Protein AF-A0A554LW77-F1 (afdb_monomer_lite)

Organism: NCBI:txid2017146

Structure (mmCIF, N/CA/C/O backbone):
data_AF-A0A554LW77-F1
#
_entry.id   AF-A0A554LW77-F1
#
loop_
_atom_site.group_PDB
_atom_site.id
_atom_site.type_symbol
_atom_site.label_atom_id
_atom_site.label_alt_id
_atom_site.label_comp_id
_atom_site.label_asym_id
_atom_site.label_entity_id
_atom_site.label_seq_id
_atom_site.pdbx_PDB_ins_code
_atom_site.Cartn_x
_atom_site.Cartn_y
_atom_site.Cartn_z
_atom_site.occupancy
_atom_site.B_iso_or_equiv
_atom_site.auth_seq_id
_atom_site.auth_comp_id
_atom_site.auth_asym_id
_atom_site.auth_atom_id
_atom_site.pdbx_PDB_model_num
ATOM 1 N N . MET A 1 1 ? -20.957 -12.226 33.680 1.00 59.31 1 MET A N 1
ATOM 2 C CA . MET A 1 1 ? -20.078 -13.089 32.853 1.00 59.31 1 MET A CA 1
ATOM 3 C C . MET A 1 1 ? -19.825 -12.522 31.451 1.00 59.31 1 MET A C 1
ATOM 5 O O . MET A 1 1 ? -18.723 -12.711 30.964 1.00 59.31 1 MET A O 1
ATOM 9 N N . ASN A 1 2 ? -20.760 -11.783 30.827 1.00 66.81 2 ASN A N 1
ATOM 10 C CA . ASN A 1 2 ? -20.520 -11.123 29.524 1.00 66.81 2 ASN A CA 1
ATOM 11 C C . ASN A 1 2 ? -19.639 -9.856 29.590 1.00 66.81 2 ASN A C 1
ATOM 13 O O . ASN A 1 2 ? -18.942 -9.539 28.633 1.00 66.81 2 ASN A O 1
ATOM 17 N N . GLU A 1 3 ? -19.618 -9.158 30.725 1.00 68.50 3 GLU A N 1
ATOM 18 C CA . GLU A 1 3 ? -18.965 -7.844 30.860 1.00 68.50 3 GLU A CA 1
ATOM 19 C C . GLU A 1 3 ? -17.434 -7.892 30.704 1.00 68.50 3 GLU A C 1
ATOM 21 O O . GLU A 1 3 ? -16.831 -7.105 29.969 1.00 68.50 3 GLU A O 1
ATOM 26 N N . GLU A 1 4 ? -16.784 -8.851 31.370 1.00 79.94 4 GLU A N 1
ATOM 27 C CA . GLU A 1 4 ? -15.337 -9.056 31.241 1.00 79.94 4 GLU A CA 1
ATOM 28 C C . GLU A 1 4 ? -14.953 -9.497 29.829 1.00 79.94 4 GLU A C 1
ATOM 30 O O . GLU A 1 4 ? -13.869 -9.162 29.348 1.00 79.94 4 GLU A O 1
ATOM 35 N N . TRP A 1 5 ? -15.858 -10.201 29.144 1.00 87.19 5 TRP A N 1
ATOM 36 C CA . TRP A 1 5 ? -15.638 -10.667 27.785 1.00 87.19 5 TRP A CA 1
ATOM 37 C C . TRP A 1 5 ? -15.600 -9.502 26.790 1.00 87.19 5 TRP A C 1
ATOM 39 O O . TRP A 1 5 ? -14.609 -9.374 26.070 1.00 87.19 5 TRP A O 1
ATOM 49 N N . HIS A 1 6 ? -16.580 -8.589 26.821 1.00 84.50 6 HIS A N 1
ATOM 50 C CA . HIS A 1 6 ? -16.600 -7.411 25.940 1.00 84.50 6 HIS A CA 1
ATOM 51 C C . HIS A 1 6 ? -15.393 -6.489 26.164 1.00 84.50 6 HIS A C 1
ATOM 53 O O . HIS A 1 6 ? -14.779 -6.004 25.211 1.00 84.50 6 HIS A O 1
ATOM 59 N N . LEU A 1 7 ? -14.994 -6.269 27.422 1.00 84.00 7 LEU A N 1
ATOM 60 C CA . LEU A 1 7 ? -13.791 -5.491 27.735 1.00 84.00 7 LEU A CA 1
ATOM 61 C C . LEU A 1 7 ? -12.505 -6.181 27.268 1.00 84.00 7 LEU A C 1
ATOM 63 O O . LEU A 1 7 ? -11.567 -5.506 26.831 1.00 84.00 7 LEU A O 1
ATOM 67 N N . ASN A 1 8 ? -12.427 -7.507 27.375 1.00 89.19 8 ASN A N 1
ATOM 68 C CA . ASN A 1 8 ? -11.272 -8.258 26.904 1.00 89.19 8 ASN A CA 1
ATOM 69 C C . ASN A 1 8 ? -11.182 -8.241 25.372 1.00 89.19 8 ASN A C 1
ATOM 71 O O . ASN A 1 8 ? -10.119 -7.934 24.831 1.00 89.19 8 ASN A O 1
ATOM 75 N N . GLU A 1 9 ? -12.296 -8.473 24.677 1.00 88.50 9 GLU A N 1
ATOM 76 C CA . GLU A 1 9 ? -12.386 -8.383 23.218 1.00 88.50 9 GLU A CA 1
ATOM 77 C C . GLU A 1 9 ? -11.957 -6.996 22.726 1.00 88.50 9 GLU A C 1
ATOM 79 O O . GLU A 1 9 ? -11.085 -6.888 21.862 1.00 88.50 9 GLU A O 1
ATOM 84 N N . TYR A 1 10 ? -12.457 -5.927 23.356 1.00 86.62 10 TYR A N 1
ATOM 85 C CA . TYR A 1 10 ? -12.036 -4.558 23.057 1.00 86.62 10 TYR A CA 1
ATOM 86 C C . TYR A 1 10 ? -10.512 -4.392 23.152 1.00 86.62 10 TYR A C 1
ATOM 88 O O . TYR A 1 10 ? -9.866 -3.841 22.257 1.00 86.62 10 TYR A O 1
ATOM 96 N N . ARG A 1 11 ? -9.905 -4.861 24.253 1.00 86.75 11 ARG A N 1
ATOM 97 C CA . ARG A 1 11 ? -8.456 -4.741 24.485 1.00 86.75 11 ARG A CA 1
ATOM 98 C C . ARG A 1 11 ? -7.656 -5.512 23.441 1.00 86.75 11 ARG A C 1
ATOM 100 O O . ARG A 1 11 ? -6.621 -5.009 22.999 1.00 86.75 11 ARG A O 1
ATOM 107 N N . LEU A 1 12 ? -8.115 -6.702 23.056 1.00 91.81 12 LEU A N 1
ATOM 108 C CA . LEU A 1 12 ? -7.480 -7.523 22.026 1.00 91.81 12 LEU A CA 1
ATOM 109 C C . LEU A 1 12 ? -7.531 -6.831 20.663 1.00 91.81 12 LEU A C 1
ATOM 111 O O . LEU A 1 12 ? -6.482 -6.628 20.052 1.00 91.81 12 LEU A O 1
ATOM 115 N N . LEU A 1 13 ? -8.707 -6.364 20.244 1.00 90.50 13 LEU A N 1
ATOM 116 C CA . LEU A 1 13 ? -8.876 -5.650 18.978 1.00 90.50 13 LEU A CA 1
ATOM 117 C C . LEU A 1 13 ? -8.066 -4.352 18.939 1.00 90.50 13 LEU A C 1
ATOM 119 O O . LEU A 1 13 ? -7.427 -4.037 17.936 1.00 90.50 13 LEU A O 1
ATOM 123 N N . ARG A 1 14 ? -7.997 -3.619 20.055 1.00 85.88 14 ARG A N 1
ATOM 124 C CA . ARG A 1 14 ? -7.161 -2.417 20.155 1.00 85.88 14 ARG A CA 1
ATOM 125 C C . ARG A 1 14 ? -5.673 -2.737 20.006 1.00 85.88 14 ARG A C 1
ATOM 127 O O . ARG A 1 14 ? -4.959 -2.003 19.320 1.00 85.88 14 ARG A O 1
ATOM 134 N N . ARG A 1 15 ? -5.184 -3.814 20.631 1.00 90.12 15 ARG A N 1
ATOM 135 C CA . ARG A 1 15 ? -3.794 -4.275 20.453 1.00 90.12 15 ARG A CA 1
ATOM 136 C C . ARG A 1 15 ? -3.528 -4.666 19.003 1.00 90.12 15 ARG A C 1
ATOM 138 O O . ARG A 1 15 ? -2.485 -4.295 18.464 1.00 90.12 15 ARG A O 1
ATOM 145 N N . GLU A 1 16 ? -4.474 -5.347 18.364 1.00 90.69 16 GLU A N 1
ATOM 146 C CA . GLU A 1 16 ? -4.381 -5.693 16.949 1.00 90.69 16 GLU A CA 1
ATOM 147 C C . GLU A 1 16 ? -4.301 -4.438 16.068 1.00 90.69 16 GLU A C 1
ATOM 149 O O . GLU A 1 16 ? -3.414 -4.350 15.219 1.00 90.69 16 GLU A O 1
ATOM 154 N N . MET A 1 17 ? -5.135 -3.421 16.311 1.00 88.25 17 MET A N 1
ATOM 155 C CA . MET A 1 17 ? -5.063 -2.152 15.578 1.00 88.25 17 MET A CA 1
ATOM 156 C C . MET A 1 17 ? -3.691 -1.484 15.706 1.00 88.25 17 MET A C 1
ATOM 158 O O . MET A 1 17 ? -3.120 -1.055 14.705 1.00 88.25 17 MET A O 1
ATOM 162 N N . ILE A 1 18 ? -3.128 -1.415 16.916 1.00 88.31 18 ILE A N 1
ATOM 163 C CA . ILE A 1 18 ? -1.796 -0.827 17.137 1.00 88.31 18 ILE A CA 1
ATOM 164 C C . ILE A 1 18 ? -0.726 -1.602 16.355 1.00 88.31 18 ILE A C 1
ATOM 166 O O . ILE A 1 18 ? 0.103 -0.993 15.675 1.00 88.31 18 ILE A O 1
ATOM 170 N N . SER A 1 19 ? -0.770 -2.937 16.401 1.00 90.44 19 SER A N 1
ATOM 171 C CA . SER A 1 19 ? 0.139 -3.802 15.639 1.00 90.44 19 SER A CA 1
ATOM 172 C C . SER A 1 19 ? 0.034 -3.549 14.131 1.00 90.44 19 SER A C 1
ATOM 174 O O . SER A 1 19 ? 1.035 -3.307 13.455 1.00 90.44 19 SER A O 1
ATOM 176 N N . ARG A 1 20 ? -1.191 -3.494 13.601 1.00 90.75 20 ARG A N 1
ATOM 177 C CA . ARG A 1 20 ? -1.449 -3.234 12.181 1.00 90.75 20 ARG A CA 1
ATOM 178 C C . ARG A 1 20 ? -1.021 -1.835 11.744 1.00 90.75 20 ARG A C 1
ATOM 180 O O . ARG A 1 20 ? -0.517 -1.695 10.633 1.00 90.75 20 ARG A O 1
ATOM 187 N N . ILE A 1 21 ? -1.171 -0.808 12.584 1.00 87.19 21 ILE A N 1
ATOM 188 C CA . ILE A 1 21 ? -0.660 0.546 12.299 1.00 87.19 21 ILE A CA 1
ATOM 189 C C . ILE A 1 21 ? 0.867 0.525 12.197 1.00 87.19 21 ILE A C 1
ATOM 191 O O . ILE A 1 21 ? 1.427 1.071 11.246 1.00 87.19 21 ILE A O 1
ATOM 195 N N . LYS A 1 22 ? 1.551 -0.151 13.129 1.00 88.62 22 LYS A N 1
ATOM 196 C CA . LYS A 1 22 ? 3.009 -0.324 13.069 1.00 88.62 22 LYS A CA 1
ATOM 197 C C . LYS A 1 22 ? 3.428 -1.028 11.775 1.00 88.62 22 LYS A C 1
ATOM 199 O O . LYS A 1 22 ? 4.356 -0.568 11.115 1.00 88.62 22 LYS A O 1
ATOM 204 N N . PHE A 1 23 ? 2.699 -2.069 11.375 1.00 89.94 23 PHE A N 1
ATOM 205 C CA . PHE A 1 23 ? 2.932 -2.773 10.114 1.00 89.94 23 PHE A CA 1
ATOM 206 C C . PHE A 1 23 ? 2.745 -1.871 8.880 1.00 89.94 23 PHE A C 1
ATOM 208 O O . PHE A 1 23 ? 3.559 -1.934 7.959 1.00 89.94 23 PHE A O 1
ATOM 215 N N . LEU A 1 24 ? 1.740 -0.979 8.859 1.00 88.88 24 LEU A N 1
ATOM 216 C CA . LEU A 1 24 ? 1.588 0.006 7.774 1.00 88.88 24 LEU A CA 1
ATOM 217 C C . LEU A 1 24 ? 2.823 0.903 7.652 1.00 88.88 24 LEU A C 1
ATOM 219 O O . LEU A 1 24 ? 3.326 1.101 6.548 1.00 88.88 24 LEU A O 1
ATOM 223 N N . HIS A 1 25 ? 3.319 1.431 8.773 1.00 88.12 25 HIS A N 1
ATOM 224 C CA . HIS A 1 25 ? 4.514 2.274 8.773 1.00 88.12 25 HIS A CA 1
ATOM 225 C C . HIS A 1 25 ? 5.751 1.511 8.299 1.00 88.12 25 HIS A C 1
ATOM 227 O O . HIS A 1 25 ? 6.481 2.016 7.452 1.00 88.12 25 HIS A O 1
ATOM 233 N N . GLN A 1 26 ? 5.945 0.278 8.772 1.00 90.88 26 GLN A N 1
ATOM 234 C CA . GLN A 1 26 ? 7.040 -0.585 8.321 1.00 90.88 26 GLN A CA 1
ATOM 235 C C . GLN A 1 26 ? 6.961 -0.878 6.820 1.00 90.88 26 GLN A C 1
ATOM 237 O O . GLN A 1 26 ? 7.976 -0.800 6.136 1.00 90.88 26 GLN A O 1
ATOM 242 N N . THR A 1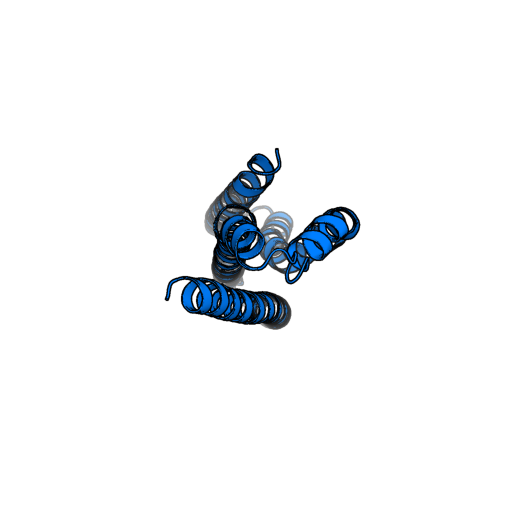 27 ? 5.762 -1.146 6.296 1.00 90.38 27 THR A N 1
ATOM 243 C CA . THR A 1 27 ? 5.537 -1.386 4.861 1.00 90.38 27 THR A CA 1
ATOM 244 C C . THR A 1 27 ? 5.903 -0.156 4.033 1.00 90.38 27 THR A C 1
ATOM 246 O O . THR A 1 27 ? 6.577 -0.280 3.013 1.00 90.38 27 THR A O 1
ATOM 249 N N . LEU A 1 28 ? 5.517 1.042 4.485 1.00 88.94 28 LEU A N 1
ATOM 250 C CA . LEU A 1 28 ? 5.884 2.291 3.815 1.00 88.94 28 LEU A CA 1
ATOM 251 C C . LEU A 1 28 ? 7.394 2.532 3.847 1.00 88.94 28 LEU A C 1
ATOM 253 O O . LEU A 1 28 ? 7.988 2.775 2.800 1.00 88.94 28 LEU A O 1
ATOM 257 N N . SER A 1 29 ? 8.034 2.413 5.011 1.00 90.69 29 SER A N 1
ATOM 258 C CA . SER A 1 29 ? 9.489 2.556 5.126 1.00 90.69 29 SER A CA 1
ATOM 259 C C . SER A 1 29 ? 10.229 1.552 4.242 1.00 90.69 29 SER A C 1
ATOM 261 O O . SER A 1 29 ? 11.151 1.935 3.526 1.00 90.69 29 SER A O 1
ATOM 263 N N . PHE A 1 30 ? 9.790 0.292 4.229 1.00 92.56 30 PHE A N 1
ATOM 264 C CA . PHE A 1 30 ? 10.348 -0.733 3.355 1.00 92.56 30 PHE A CA 1
ATOM 265 C C . PHE A 1 30 ? 10.162 -0.381 1.877 1.00 92.56 30 PHE A C 1
ATOM 267 O O . PHE A 1 30 ? 11.114 -0.490 1.113 1.00 92.56 30 PHE A O 1
ATOM 274 N N . SER A 1 31 ? 8.982 0.109 1.480 1.00 90.81 31 SER A N 1
ATOM 275 C CA . SER A 1 31 ? 8.731 0.520 0.096 1.00 90.81 31 SER A CA 1
ATOM 276 C C . SER A 1 31 ? 9.682 1.628 -0.365 1.00 90.81 31 SER A C 1
ATOM 278 O O . SER A 1 31 ? 10.186 1.552 -1.481 1.00 90.81 31 SER A O 1
ATOM 280 N N . ILE A 1 32 ? 9.982 2.606 0.497 1.00 90.19 32 ILE A N 1
ATOM 281 C CA . ILE A 1 32 ? 10.909 3.708 0.199 1.00 90.19 32 ILE A CA 1
ATOM 282 C C . ILE A 1 32 ? 12.338 3.177 0.045 1.00 90.19 32 ILE A C 1
ATOM 284 O O . ILE A 1 32 ? 13.011 3.491 -0.933 1.00 90.19 32 ILE A O 1
ATOM 288 N N . ILE A 1 33 ? 12.798 2.343 0.981 1.00 93.00 33 ILE A N 1
ATOM 289 C CA . ILE A 1 33 ? 14.140 1.743 0.918 1.00 93.00 33 ILE A CA 1
ATOM 290 C C . ILE A 1 33 ? 14.279 0.887 -0.344 1.00 93.00 33 ILE A C 1
ATOM 292 O O . ILE A 1 33 ? 15.272 0.998 -1.060 1.00 93.00 33 ILE A O 1
ATOM 296 N N . LEU A 1 34 ? 13.266 0.071 -0.646 1.00 91.75 34 LEU A N 1
ATOM 297 C CA . LEU A 1 34 ? 13.244 -0.776 -1.832 1.00 91.75 34 LEU A CA 1
ATOM 298 C C . LEU A 1 34 ? 13.272 0.056 -3.118 1.00 91.75 34 LEU A C 1
ATOM 300 O O . LEU A 1 34 ? 13.983 -0.302 -4.047 1.00 91.75 34 LEU A O 1
ATOM 304 N N . GLN A 1 35 ? 12.556 1.180 -3.172 1.00 88.56 35 GLN A N 1
ATOM 305 C CA . GLN A 1 35 ? 12.617 2.100 -4.312 1.00 88.56 35 GLN A CA 1
ATOM 306 C C . GLN A 1 35 ? 14.005 2.668 -4.529 1.00 88.56 35 GLN A C 1
ATOM 308 O O . GLN A 1 35 ? 14.491 2.643 -5.653 1.00 88.56 35 GLN A O 1
ATOM 313 N N . ILE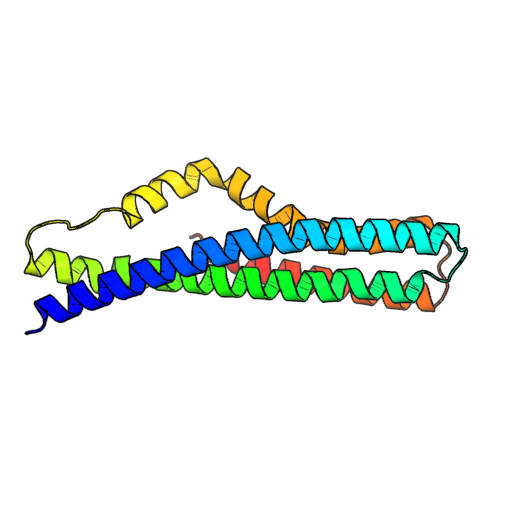 A 1 36 ? 14.646 3.160 -3.469 1.00 90.12 36 ILE A N 1
ATOM 314 C CA . ILE A 1 36 ? 16.006 3.696 -3.559 1.00 90.12 36 ILE A CA 1
ATOM 315 C C . ILE A 1 36 ? 16.954 2.601 -4.061 1.00 90.12 36 ILE A C 1
ATOM 317 O O . ILE A 1 36 ? 17.735 2.842 -4.978 1.00 90.12 36 ILE A O 1
ATOM 321 N N . ALA A 1 37 ? 16.849 1.384 -3.518 1.00 91.56 37 ALA A N 1
ATOM 322 C CA . ALA A 1 37 ? 17.671 0.251 -3.934 1.00 91.56 37 ALA A CA 1
ATOM 323 C C . ALA A 1 37 ? 17.453 -0.125 -5.408 1.00 91.56 37 ALA A C 1
ATOM 325 O O . ALA A 1 37 ? 18.425 -0.318 -6.138 1.00 91.56 37 ALA A O 1
ATOM 326 N N . LEU A 1 38 ? 16.194 -0.185 -5.853 1.00 89.44 38 LEU A N 1
ATOM 327 C CA . LEU A 1 38 ? 15.848 -0.424 -7.250 1.00 89.44 38 LEU A CA 1
ATOM 328 C C . LEU A 1 38 ? 16.442 0.686 -8.123 1.00 89.44 38 LEU A C 1
ATOM 330 O O . LEU A 1 38 ? 17.275 0.393 -8.972 1.00 89.44 38 LEU A O 1
ATOM 334 N 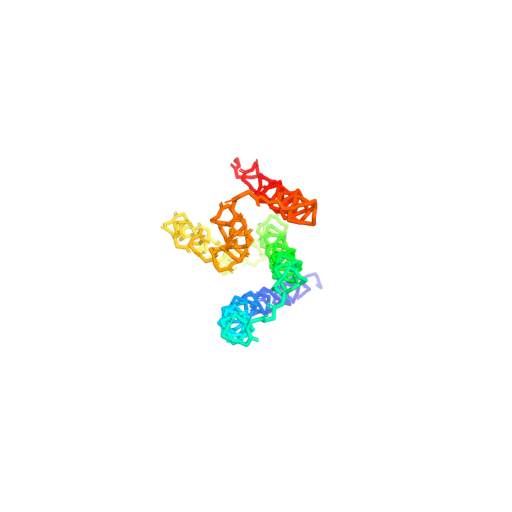N . LEU A 1 39 ? 16.132 1.960 -7.873 1.00 87.00 39 LEU A N 1
ATOM 335 C CA . LEU A 1 39 ? 16.648 3.086 -8.665 1.00 87.00 39 LEU A CA 1
ATOM 336 C C . LEU A 1 39 ? 18.178 3.073 -8.799 1.00 87.00 39 LEU A C 1
ATOM 338 O O . LEU A 1 39 ? 18.691 3.223 -9.907 1.00 87.00 39 LEU A O 1
ATOM 342 N N . MET A 1 40 ? 18.902 2.819 -7.706 1.00 89.38 40 MET A N 1
ATOM 343 C CA . MET A 1 40 ? 20.363 2.688 -7.724 1.00 89.38 40 MET A CA 1
ATOM 344 C C . MET A 1 40 ? 20.835 1.513 -8.589 1.00 89.38 40 MET A C 1
ATOM 346 O O . MET A 1 40 ? 21.814 1.640 -9.326 1.00 89.38 40 MET A O 1
ATOM 350 N N . PHE A 1 41 ? 20.139 0.378 -8.537 1.00 89.50 41 PHE A N 1
ATOM 351 C CA . PHE A 1 41 ? 20.451 -0.784 -9.365 1.00 89.50 41 PHE A CA 1
ATOM 352 C C . PHE A 1 41 ? 20.136 -0.546 -10.848 1.00 89.50 41 PHE A C 1
ATOM 354 O O . PHE A 1 41 ? 20.948 -0.884 -11.705 1.00 89.50 41 PHE A O 1
ATOM 361 N N . GLY A 1 42 ? 19.008 0.094 -11.161 1.00 86.94 42 GLY A N 1
ATOM 362 C CA . GLY A 1 42 ? 18.661 0.502 -12.524 1.00 86.94 42 GLY A CA 1
ATOM 363 C C . GLY A 1 42 ? 19.690 1.464 -13.117 1.00 86.94 42 GLY A C 1
ATOM 364 O O . GLY A 1 42 ? 20.149 1.263 -14.240 1.00 86.94 42 GLY A O 1
ATOM 365 N N . TYR A 1 43 ? 20.129 2.450 -12.331 1.00 86.38 43 TYR A N 1
ATOM 366 C CA . TYR A 1 43 ? 21.211 3.358 -12.714 1.00 86.38 43 TYR A CA 1
ATOM 367 C C . TYR A 1 43 ? 22.525 2.607 -12.978 1.00 86.38 43 TYR A C 1
ATOM 369 O O . TYR A 1 43 ? 23.174 2.827 -14.000 1.00 86.38 43 TYR A O 1
ATOM 377 N N . TYR A 1 44 ? 22.889 1.658 -12.109 1.00 89.94 44 TYR A N 1
ATOM 378 C CA . TYR A 1 44 ? 24.060 0.805 -12.313 1.00 89.94 44 TYR A CA 1
ATOM 379 C C . TYR A 1 44 ? 23.974 -0.014 -13.613 1.00 89.94 44 TYR A C 1
ATOM 381 O O . TYR A 1 44 ? 24.939 -0.044 -14.376 1.00 89.94 44 TYR A O 1
ATOM 389 N N . LEU A 1 45 ? 22.827 -0.639 -13.905 1.00 89.19 45 LEU A N 1
ATOM 390 C CA . LEU A 1 45 ? 22.616 -1.376 -15.159 1.00 89.19 45 LEU A CA 1
ATOM 391 C C . LEU A 1 45 ? 22.751 -0.471 -16.389 1.00 89.19 45 LEU A C 1
ATOM 393 O O . LEU A 1 45 ? 23.368 -0.883 -17.373 1.00 89.19 45 LEU A O 1
ATOM 397 N N . SER A 1 46 ? 22.239 0.760 -16.303 1.00 84.31 46 SER A N 1
ATOM 398 C CA . SER A 1 46 ? 22.356 1.757 -17.368 1.00 84.31 46 SER A CA 1
ATOM 399 C C . SER A 1 46 ? 23.808 2.123 -17.663 1.00 84.31 46 SER A C 1
ATOM 401 O O . SER A 1 46 ? 24.185 2.189 -18.829 1.00 84.31 46 SER A O 1
ATOM 403 N N . ILE A 1 47 ? 24.643 2.319 -16.636 1.00 88.38 47 ILE A N 1
ATOM 404 C CA . ILE A 1 47 ? 26.078 2.607 -16.822 1.00 88.38 47 ILE A CA 1
ATOM 405 C C . ILE A 1 47 ? 26.798 1.428 -17.486 1.00 88.38 47 ILE A C 1
ATOM 407 O O . ILE A 1 47 ? 27.708 1.624 -18.286 1.00 88.38 47 ILE A O 1
ATOM 411 N N . GLN A 1 48 ? 26.395 0.197 -17.170 1.00 90.25 48 GLN A N 1
ATOM 412 C CA . GLN A 1 48 ? 26.985 -1.019 -17.736 1.00 90.25 48 GLN A CA 1
ATOM 413 C C . GLN A 1 48 ? 26.508 -1.320 -19.169 1.00 90.25 48 GLN A C 1
ATOM 415 O O . GLN A 1 48 ? 26.897 -2.347 -19.724 1.00 90.25 48 G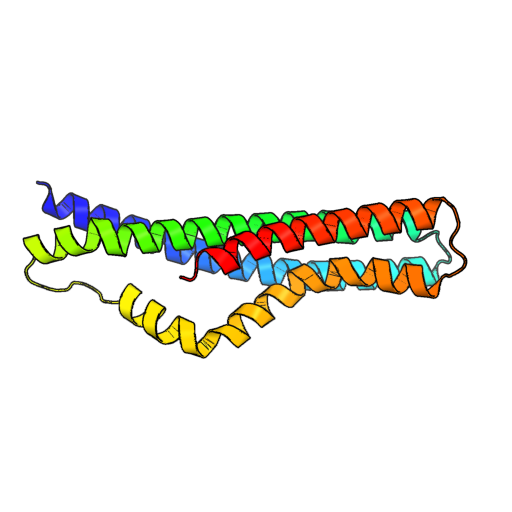LN A O 1
ATOM 420 N N . GLY A 1 49 ? 25.646 -0.479 -19.757 1.00 82.31 49 GLY A N 1
ATOM 421 C CA . GLY A 1 49 ? 25.092 -0.688 -21.098 1.00 82.31 49 GLY A CA 1
ATOM 422 C C . GLY A 1 49 ? 24.258 -1.966 -21.224 1.00 82.31 49 GLY A C 1
ATOM 423 O O . GLY A 1 49 ? 24.142 -2.521 -22.316 1.00 82.31 49 GLY A O 1
ATOM 424 N N . LYS A 1 50 ? 23.725 -2.480 -20.108 1.00 82.94 50 LYS A N 1
ATOM 425 C CA . LYS A 1 50 ? 22.903 -3.694 -20.100 1.00 82.94 50 LYS A CA 1
ATOM 426 C C . LYS A 1 50 ? 21.473 -3.373 -20.508 1.00 82.94 50 LYS A C 1
ATOM 428 O O . LYS A 1 50 ? 20.972 -2.291 -20.227 1.00 82.94 50 LYS A O 1
ATOM 433 N N . ASP A 1 51 ? 20.811 -4.355 -21.109 1.00 77.25 51 ASP A N 1
ATOM 434 C CA . ASP A 1 51 ? 19.388 -4.268 -21.419 1.00 77.25 51 ASP A CA 1
ATOM 435 C C . ASP A 1 51 ? 18.562 -4.157 -20.119 1.00 77.25 51 ASP A C 1
ATOM 437 O O . ASP A 1 51 ? 18.559 -5.060 -19.277 1.00 77.25 51 ASP A O 1
ATOM 441 N N . ILE A 1 52 ? 17.900 -3.012 -19.938 1.00 82.62 52 ILE A N 1
ATOM 442 C CA . ILE A 1 52 ? 17.168 -2.624 -18.719 1.00 82.62 52 ILE A CA 1
ATOM 443 C C . ILE A 1 52 ? 15.707 -3.114 -18.773 1.00 82.62 52 ILE A C 1
ATOM 445 O O . ILE A 1 52 ? 14.996 -3.097 -17.771 1.00 82.62 52 ILE A O 1
ATOM 449 N N . VAL A 1 53 ? 15.257 -3.616 -19.924 1.00 77.25 53 VAL A N 1
ATOM 450 C CA . VAL A 1 53 ? 13.867 -3.993 -20.229 1.00 77.25 53 VAL A CA 1
ATOM 451 C C . VAL A 1 53 ? 13.276 -4.955 -19.188 1.00 77.25 53 VAL A C 1
ATOM 453 O O . VAL A 1 53 ? 12.219 -4.684 -18.621 1.00 77.25 53 VAL A O 1
ATOM 456 N N . LEU A 1 54 ? 13.976 -6.043 -18.842 1.00 74.25 54 LEU A N 1
ATOM 457 C CA . LEU A 1 54 ? 13.494 -6.995 -17.825 1.00 74.25 54 LEU A CA 1
ATOM 458 C C . LEU A 1 54 ? 13.455 -6.379 -16.416 1.00 74.25 54 LEU A C 1
ATOM 460 O O . LEU A 1 54 ? 12.586 -6.701 -15.607 1.00 74.25 54 LEU A O 1
ATOM 464 N N . TYR A 1 55 ? 14.402 -5.493 -16.116 1.00 83.56 55 TYR A N 1
ATOM 465 C CA . TYR A 1 55 ? 14.470 -4.810 -14.831 1.00 83.56 55 TYR A CA 1
ATOM 466 C C . TYR A 1 55 ? 13.297 -3.829 -14.655 1.00 83.56 55 TYR A C 1
ATOM 468 O O . TYR A 1 55 ? 12.735 -3.751 -13.562 1.00 83.56 55 TYR A O 1
ATOM 476 N N . LEU A 1 56 ? 12.867 -3.152 -15.725 1.00 81.00 56 LEU A N 1
ATOM 477 C CA . LEU A 1 56 ? 11.709 -2.254 -15.693 1.00 81.00 56 LEU A CA 1
ATOM 478 C C . LEU A 1 56 ? 10.415 -2.984 -15.324 1.00 81.00 56 LEU A C 1
ATOM 480 O O . LEU A 1 56 ? 9.671 -2.469 -14.500 1.00 81.00 56 LEU A O 1
ATOM 484 N N . LEU A 1 57 ? 10.199 -4.208 -15.817 1.00 80.88 57 LEU A N 1
ATOM 485 C CA . LEU A 1 57 ? 9.040 -5.035 -15.446 1.00 80.88 57 LEU A CA 1
ATOM 486 C C . LEU A 1 57 ? 9.009 -5.422 -13.961 1.00 80.88 57 LEU A C 1
ATOM 488 O O . LEU A 1 57 ? 7.941 -5.647 -13.388 1.00 80.88 57 LEU A O 1
ATOM 492 N N . LEU A 1 58 ? 10.175 -5.539 -13.323 1.00 83.88 58 LEU A N 1
ATOM 493 C CA . LEU A 1 58 ? 10.261 -5.986 -11.934 1.00 83.88 58 LEU A CA 1
ATOM 494 C C . LEU A 1 58 ? 9.715 -4.929 -10.962 1.00 83.88 58 LEU A C 1
ATOM 496 O O . LEU A 1 58 ? 9.110 -5.283 -9.946 1.00 83.88 58 LEU A O 1
ATOM 500 N N . ILE A 1 59 ? 9.915 -3.642 -11.266 1.00 87.38 59 ILE A N 1
ATOM 501 C CA . ILE A 1 59 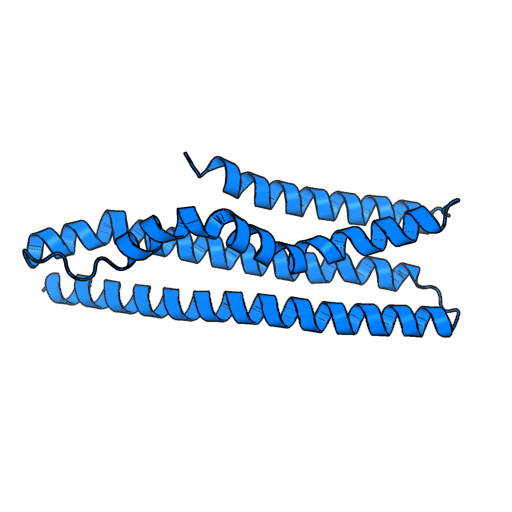? 9.571 -2.545 -10.352 1.00 87.38 59 ILE A CA 1
ATOM 502 C C . ILE A 1 59 ? 8.053 -2.491 -10.098 1.00 87.38 59 ILE A C 1
ATOM 504 O O . ILE A 1 59 ? 7.664 -2.575 -8.926 1.00 87.38 59 ILE A O 1
ATOM 508 N N . PRO A 1 60 ? 7.174 -2.418 -11.120 1.00 86.38 60 PRO A N 1
ATOM 509 C CA . PRO A 1 60 ? 5.730 -2.330 -10.910 1.00 86.38 60 PRO A CA 1
ATOM 510 C C . PRO A 1 60 ? 5.172 -3.567 -10.218 1.00 86.38 60 PRO A C 1
ATOM 512 O O . PRO A 1 60 ? 4.341 -3.454 -9.321 1.00 86.38 60 PRO A O 1
ATOM 515 N N . VAL A 1 61 ? 5.670 -4.760 -10.561 1.00 87.94 61 VAL A N 1
ATOM 516 C CA . VAL A 1 61 ? 5.225 -6.015 -9.938 1.00 87.94 61 VAL A CA 1
ATOM 517 C C . VAL A 1 61 ? 5.475 -5.996 -8.430 1.00 87.94 61 VAL A C 1
ATOM 519 O O . VAL A 1 61 ? 4.537 -6.172 -7.649 1.00 87.94 61 VAL A O 1
ATOM 522 N N . LEU A 1 62 ? 6.715 -5.733 -8.003 1.00 90.06 62 LEU A N 1
ATOM 523 C CA . LEU A 1 62 ? 7.071 -5.694 -6.580 1.00 90.06 62 LEU A CA 1
ATOM 524 C C . LEU A 1 62 ? 6.277 -4.621 -5.825 1.00 90.06 62 LEU A C 1
ATOM 526 O O . LEU A 1 62 ? 5.787 -4.857 -4.716 1.00 90.06 62 LEU A O 1
ATOM 530 N N . MET A 1 63 ? 6.113 -3.450 -6.435 1.00 89.56 63 MET A N 1
ATOM 531 C CA . MET A 1 63 ? 5.445 -2.315 -5.800 1.00 89.56 63 MET A CA 1
ATOM 532 C C . MET A 1 63 ? 3.935 -2.515 -5.712 1.00 89.56 63 MET A C 1
ATOM 534 O O . MET A 1 63 ? 3.318 -2.116 -4.723 1.00 89.56 63 MET A O 1
ATOM 538 N N . ASN A 1 64 ? 3.336 -3.235 -6.656 1.00 89.31 64 ASN A N 1
ATOM 539 C CA . ASN A 1 64 ? 1.928 -3.609 -6.586 1.00 89.31 64 ASN A CA 1
ATOM 540 C C . ASN A 1 64 ? 1.654 -4.633 -5.497 1.00 89.31 64 ASN A C 1
ATOM 542 O O . ASN A 1 64 ? 0.683 -4.471 -4.760 1.00 89.31 64 ASN A O 1
ATOM 546 N N . PHE A 1 65 ? 2.531 -5.622 -5.302 1.00 90.31 65 PHE A N 1
ATOM 547 C CA . PHE A 1 65 ? 2.418 -6.524 -4.154 1.00 90.31 65 PHE A CA 1
ATOM 548 C C . PHE A 1 65 ? 2.458 -5.763 -2.825 1.00 90.31 65 PHE A C 1
ATOM 550 O O . PHE A 1 65 ? 1.623 -6.008 -1.950 1.00 90.31 65 PHE A O 1
ATOM 557 N N . LEU A 1 66 ? 3.376 -4.806 -2.669 1.00 91.12 66 LEU A N 1
ATOM 558 C CA . LEU A 1 66 ? 3.421 -3.957 -1.474 1.00 91.12 66 LEU A CA 1
ATOM 559 C C . LEU A 1 66 ? 2.160 -3.101 -1.335 1.00 91.12 66 LEU A C 1
ATOM 561 O O . LEU A 1 66 ? 1.603 -3.000 -0.241 1.00 91.12 66 LEU A O 1
ATOM 565 N N . THR A 1 67 ? 1.668 -2.545 -2.440 1.00 90.12 67 THR A N 1
ATOM 566 C CA . THR A 1 67 ? 0.446 -1.736 -2.471 1.00 90.12 67 THR A CA 1
ATOM 567 C C . THR A 1 67 ? -0.776 -2.539 -2.035 1.00 90.12 67 THR A C 1
ATOM 569 O O . THR A 1 67 ? -1.536 -2.075 -1.183 1.00 90.12 67 THR A O 1
ATOM 572 N N . PHE A 1 68 ? -0.957 -3.759 -2.546 1.00 89.56 68 PHE A N 1
ATOM 573 C CA . PHE A 1 68 ? -2.077 -4.618 -2.158 1.00 89.56 68 PHE A CA 1
ATOM 574 C C . PHE A 1 68 ? -2.001 -5.041 -0.693 1.00 89.56 68 PHE A C 1
ATOM 576 O O . PHE A 1 68 ? -3.017 -4.998 0.001 1.00 89.56 68 PHE A O 1
ATOM 583 N N . ASN A 1 69 ? -0.813 -5.387 -0.189 1.00 90.44 69 ASN A N 1
ATOM 584 C CA . ASN A 1 69 ? -0.630 -5.711 1.228 1.00 90.44 69 ASN A CA 1
ATOM 585 C C . ASN A 1 69 ? -0.942 -4.509 2.128 1.00 90.44 69 ASN A C 1
ATOM 587 O O . ASN A 1 69 ? -1.667 -4.640 3.118 1.00 90.44 69 ASN A O 1
ATOM 591 N N . TYR A 1 70 ? -0.457 -3.323 1.752 1.00 90.12 70 TYR A N 1
ATOM 592 C CA . TYR A 1 70 ? -0.756 -2.076 2.448 1.00 90.12 70 TYR A CA 1
ATOM 593 C C . TYR A 1 70 ? -2.267 -1.808 2.491 1.00 90.12 70 TYR A C 1
ATOM 595 O O . TYR A 1 70 ? -2.832 -1.560 3.560 1.00 90.12 70 TYR A O 1
ATOM 603 N N . GLN A 1 71 ? -2.942 -1.911 1.344 1.00 86.88 71 GLN A N 1
ATOM 604 C CA . GLN A 1 71 ? -4.382 -1.689 1.239 1.00 86.88 71 GLN A CA 1
ATOM 605 C C . GLN A 1 71 ? -5.191 -2.721 2.028 1.00 86.88 71 GLN A C 1
ATOM 607 O O . GLN A 1 71 ? -6.090 -2.336 2.771 1.00 86.88 71 GLN A O 1
ATOM 612 N N . SER A 1 72 ? -4.858 -4.007 1.922 1.00 89.31 72 SER A N 1
ATOM 613 C CA . SER A 1 72 ? -5.530 -5.089 2.653 1.00 89.31 72 SER A CA 1
ATOM 614 C C . SER A 1 72 ? -5.447 -4.883 4.169 1.00 89.31 72 SER A C 1
ATOM 616 O O . SER A 1 72 ? -6.454 -4.940 4.886 1.00 89.31 72 SER A O 1
ATOM 618 N N . ASN A 1 73 ? -4.259 -4.534 4.669 1.00 89.94 73 ASN A N 1
ATOM 619 C CA . ASN A 1 73 ? -4.081 -4.241 6.085 1.00 89.94 73 ASN A CA 1
ATOM 620 C C . ASN A 1 73 ? -4.859 -2.986 6.516 1.00 89.94 73 ASN A C 1
ATOM 622 O O . ASN A 1 73 ? -5.446 -2.958 7.599 1.00 89.94 73 ASN A O 1
ATOM 626 N N . GLN A 1 74 ? -4.925 -1.965 5.660 1.00 85.69 74 GLN A N 1
ATOM 627 C CA . GLN A 1 74 ? -5.728 -0.776 5.922 1.00 85.69 74 GLN A CA 1
ATOM 628 C C . GLN A 1 74 ? -7.235 -1.074 5.957 1.00 85.69 74 GLN A C 1
ATOM 630 O O . GLN A 1 74 ? -7.923 -0.565 6.839 1.00 85.69 74 GLN A O 1
ATOM 635 N N . MET A 1 75 ? -7.748 -1.919 5.058 1.00 84.62 75 MET A N 1
ATOM 636 C CA . MET A 1 75 ? -9.151 -2.354 5.084 1.00 84.62 75 MET A CA 1
ATOM 637 C C . MET A 1 75 ? -9.472 -3.129 6.366 1.00 84.62 75 MET A C 1
ATOM 639 O O . MET A 1 75 ? -10.524 -2.915 6.963 1.00 84.62 75 MET A O 1
ATOM 643 N N . SER A 1 76 ? -8.547 -3.976 6.823 1.00 88.56 76 SER A N 1
ATOM 644 C CA . SER A 1 76 ? -8.689 -4.718 8.082 1.00 88.56 76 SER A CA 1
ATOM 645 C C . SER A 1 76 ? -8.751 -3.775 9.289 1.00 88.56 76 SER A C 1
ATOM 647 O O . SER A 1 76 ? -9.616 -3.919 10.147 1.00 88.56 76 SER A O 1
ATOM 649 N N . LEU A 1 77 ? -7.882 -2.759 9.328 1.00 86.75 77 LEU A N 1
ATOM 650 C CA . LEU A 1 77 ? -7.911 -1.710 10.354 1.00 86.75 77 LEU A CA 1
ATOM 651 C C . LEU A 1 77 ? -9.243 -0.957 10.390 1.00 86.75 77 LEU A C 1
ATOM 653 O O . LEU A 1 77 ? -9.779 -0.700 11.467 1.00 86.75 77 LEU A O 1
ATOM 657 N N . GLU A 1 78 ? -9.773 -0.596 9.222 1.00 83.12 78 GLU A N 1
ATOM 658 C CA . GLU A 1 78 ? -11.057 0.098 9.111 1.00 83.12 78 GLU A CA 1
ATOM 659 C C . GLU A 1 78 ? -12.226 -0.798 9.538 1.00 83.12 78 GLU A C 1
ATOM 661 O O . GLU A 1 78 ? -13.122 -0.324 10.233 1.00 83.12 78 GLU A O 1
ATOM 666 N N . ALA A 1 79 ? -12.195 -2.089 9.197 1.00 85.56 79 ALA A N 1
ATOM 667 C CA . ALA A 1 79 ? -13.200 -3.059 9.626 1.00 85.56 79 ALA A CA 1
ATOM 668 C C . ALA A 1 79 ? -13.203 -3.257 11.151 1.00 85.56 79 ALA A C 1
ATOM 670 O O . ALA A 1 79 ? -14.270 -3.206 11.762 1.00 85.56 79 ALA A O 1
ATOM 671 N N . ILE A 1 80 ? -12.025 -3.405 11.772 1.00 88.12 80 ILE A N 1
ATOM 672 C CA . ILE A 1 80 ? -11.898 -3.513 13.234 1.00 88.12 80 ILE A CA 1
ATOM 673 C C . ILE A 1 80 ? -12.414 -2.239 13.907 1.00 88.12 80 ILE A C 1
ATOM 675 O O . ILE A 1 80 ? -13.235 -2.313 14.818 1.00 88.12 80 ILE A O 1
ATOM 679 N N . GLY A 1 81 ? -11.985 -1.065 13.431 1.00 83.38 81 GLY A N 1
ATOM 680 C CA . GLY A 1 81 ? -12.440 0.213 13.980 1.00 83.38 81 GLY A CA 1
ATOM 681 C C . GLY A 1 81 ? -13.958 0.387 13.881 1.00 83.38 81 GLY A C 1
ATOM 682 O O . GLY A 1 81 ? -14.591 0.826 14.840 1.00 83.38 81 GLY A O 1
ATOM 683 N N . LYS A 1 82 ? -14.556 -0.017 12.752 1.00 82.75 82 LYS A N 1
ATOM 684 C CA . LYS A 1 82 ? -16.010 -0.005 12.555 1.00 82.75 82 LYS A CA 1
ATOM 685 C C . LYS A 1 82 ? -16.721 -0.949 13.527 1.00 82.75 82 LYS A C 1
ATOM 687 O O . LYS A 1 82 ? -17.677 -0.532 14.170 1.00 82.75 82 LYS A O 1
ATOM 692 N N . TYR A 1 83 ? -16.238 -2.182 13.676 1.00 87.62 83 TYR A N 1
ATOM 693 C CA . TYR A 1 83 ? -16.818 -3.159 14.600 1.00 87.62 83 TYR A CA 1
ATOM 694 C C . TYR A 1 83 ? -16.772 -2.680 16.057 1.00 87.62 83 TYR A C 1
ATOM 696 O O . TYR A 1 83 ? -17.787 -2.723 16.752 1.00 87.62 83 TYR A O 1
ATOM 704 N N . ILE A 1 84 ? -15.634 -2.141 16.505 1.00 85.62 84 ILE A N 1
ATOM 705 C CA . ILE A 1 84 ? -15.513 -1.562 17.849 1.00 85.62 84 ILE A CA 1
ATOM 706 C C . ILE A 1 84 ? -16.540 -0.441 18.045 1.00 85.62 84 ILE A C 1
ATOM 708 O O . ILE A 1 84 ? -17.227 -0.403 19.065 1.00 85.62 84 ILE A O 1
ATOM 712 N N . HIS A 1 85 ? -16.658 0.463 17.071 1.00 81.25 85 HIS A N 1
ATOM 713 C CA . HIS A 1 85 ? -17.533 1.625 17.176 1.00 81.25 85 HIS A CA 1
ATOM 714 C C . HIS A 1 85 ? -19.025 1.266 17.158 1.00 81.25 85 HIS A C 1
ATOM 716 O O . HIS A 1 85 ? -19.789 1.809 17.956 1.00 81.25 85 HIS A O 1
ATOM 722 N N . GLU A 1 86 ? -19.436 0.377 16.252 1.00 84.12 86 GLU A N 1
ATOM 723 C CA . GLU A 1 86 ? -20.847 0.076 15.987 1.00 84.12 86 GLU A CA 1
ATOM 724 C C . GLU A 1 86 ? -21.395 -1.075 16.836 1.00 84.12 86 GLU A C 1
ATOM 726 O O . GLU A 1 86 ? -22.550 -1.015 17.249 1.00 84.12 86 GLU A O 1
ATOM 731 N N . ALA A 1 87 ? -20.597 -2.109 17.114 1.00 87.25 87 ALA A N 1
ATOM 732 C CA . ALA A 1 87 ? -21.058 -3.292 17.842 1.00 87.25 87 ALA A CA 1
ATOM 733 C C . ALA A 1 87 ? -20.632 -3.268 19.313 1.00 87.25 87 ALA A C 1
ATOM 735 O O . ALA A 1 87 ? -21.466 -3.432 20.204 1.00 87.25 87 ALA A O 1
ATOM 736 N N . LEU A 1 88 ? -19.347 -3.024 19.579 1.00 84.75 88 LEU A N 1
ATOM 737 C CA . LEU A 1 88 ? -18.772 -3.255 20.904 1.00 84.75 88 LEU A CA 1
ATOM 738 C C . LEU A 1 88 ? -19.001 -2.087 21.879 1.00 84.75 88 LEU A C 1
ATOM 740 O O . LEU A 1 88 ? -19.401 -2.279 23.028 1.00 84.75 88 LEU A O 1
ATOM 744 N N . ARG A 1 89 ? -18.785 -0.846 21.427 1.00 80.19 89 ARG A N 1
ATOM 745 C CA . ARG A 1 89 ? -18.919 0.359 22.260 1.00 80.19 89 ARG A CA 1
ATOM 746 C C . ARG A 1 89 ? -20.335 0.555 22.820 1.00 80.19 89 ARG A C 1
ATOM 748 O O . ARG A 1 89 ? -20.433 0.886 24.003 1.00 80.19 89 ARG A O 1
ATOM 755 N N . PRO A 1 90 ? -21.435 0.361 22.060 1.00 83.25 90 PRO A N 1
ATOM 756 C CA . PRO A 1 90 ? -22.784 0.483 22.615 1.00 83.25 90 PRO A CA 1
ATOM 757 C C . PRO A 1 90 ? -23.060 -0.525 23.734 1.00 83.25 90 PRO A C 1
ATOM 759 O O . PRO A 1 90 ? -23.711 -0.172 24.717 1.00 83.25 90 PRO A O 1
ATOM 762 N N . GLN A 1 91 ? -22.534 -1.747 23.612 1.00 84.12 91 GLN A N 1
ATOM 763 C CA . GLN A 1 91 ? -22.671 -2.801 24.620 1.00 84.12 91 GLN A CA 1
ATOM 764 C C . GLN A 1 91 ? -21.919 -2.419 25.903 1.00 84.12 91 GLN A C 1
ATOM 766 O O . GLN A 1 91 ? -22.528 -2.338 26.968 1.00 84.12 91 GLN A O 1
ATOM 771 N N . ILE A 1 92 ? -20.651 -2.011 25.784 1.00 79.06 92 ILE A N 1
ATOM 772 C CA . ILE A 1 92 ? -19.834 -1.547 26.920 1.00 79.06 92 ILE A CA 1
ATOM 773 C C . ILE A 1 92 ? -20.455 -0.309 27.588 1.00 79.06 92 ILE A C 1
ATOM 775 O O . ILE A 1 92 ? -20.525 -0.226 28.812 1.00 79.06 92 ILE A O 1
ATOM 779 N N . LYS A 1 93 ? -20.954 0.663 26.815 1.00 80.19 93 LYS A N 1
ATOM 780 C CA . LYS A 1 93 ? -21.583 1.876 27.366 1.00 80.19 93 LYS A CA 1
ATOM 781 C C . LYS A 1 93 ? -22.871 1.562 28.132 1.00 80.19 93 LYS A C 1
ATOM 783 O O . LYS A 1 93 ? -23.128 2.189 29.161 1.00 80.19 93 LYS A O 1
ATOM 788 N N . LYS A 1 94 ? -23.674 0.616 27.633 1.00 80.62 94 LYS A N 1
ATOM 789 C CA . LYS A 1 94 ? -24.909 0.160 28.286 1.00 80.62 94 LYS A CA 1
ATOM 790 C C . LYS A 1 94 ? -24.615 -0.523 29.623 1.00 80.62 94 LYS A C 1
ATOM 792 O O . LYS A 1 94 ? -25.341 -0.282 30.582 1.00 80.62 94 LYS A O 1
ATOM 797 N N . GLU A 1 95 ? -23.550 -1.316 29.684 1.00 76.62 95 GLU A N 1
ATOM 798 C CA . GLU A 1 95 ? -23.163 -2.081 30.875 1.00 76.62 95 GLU A CA 1
ATOM 799 C C . GLU A 1 95 ? -22.441 -1.216 31.921 1.00 76.62 95 GLU A C 1
ATOM 801 O O . GLU A 1 95 ? -22.844 -1.176 33.081 1.00 76.62 95 GLU A O 1
ATOM 806 N N . PHE A 1 96 ? -21.434 -0.433 31.524 1.00 72.00 96 PHE A N 1
ATOM 807 C CA . PHE A 1 96 ? -20.575 0.297 32.467 1.00 72.00 96 PHE A CA 1
ATOM 808 C C . PHE A 1 96 ? -21.055 1.717 32.803 1.00 72.00 96 PHE A C 1
ATOM 810 O O . PHE A 1 96 ? -20.433 2.385 33.633 1.00 72.00 96 PHE A O 1
ATOM 817 N N . LYS A 1 97 ? -22.111 2.226 32.140 1.00 66.81 97 LYS A N 1
ATOM 818 C CA . LYS A 1 97 ? -22.625 3.618 32.231 1.00 66.81 97 LYS A CA 1
ATOM 819 C C . LYS A 1 97 ? -21.558 4.719 32.083 1.00 66.81 97 LYS A C 1
ATOM 821 O O . LYS A 1 97 ? -21.830 5.896 32.313 1.00 66.81 97 LYS A O 1
ATOM 826 N N . LYS A 1 98 ? -20.347 4.353 31.671 1.00 66.81 98 LYS A N 1
ATOM 827 C CA . LYS A 1 98 ? -19.222 5.226 31.361 1.00 66.81 98 LYS A CA 1
ATOM 828 C C . LYS A 1 98 ? -18.868 5.007 29.906 1.00 66.81 98 LYS A C 1
ATOM 830 O O . LYS A 1 98 ? -18.791 3.876 29.434 1.00 66.81 98 LYS A O 1
ATOM 835 N N . ASP A 1 99 ? -18.638 6.105 29.203 1.00 63.34 99 ASP A N 1
ATOM 836 C CA . ASP A 1 99 ? -18.096 6.062 27.854 1.00 63.34 99 ASP A CA 1
ATOM 837 C C . ASP A 1 99 ? -16.595 5.779 27.971 1.00 63.34 99 ASP A C 1
ATOM 839 O O . ASP A 1 99 ? -15.763 6.680 28.103 1.00 63.34 99 ASP A O 1
ATOM 843 N N . VAL A 1 100 ? -16.258 4.497 28.085 1.00 58.72 100 VAL A N 1
ATOM 844 C CA . VAL A 1 100 ? -14.875 4.059 28.219 1.00 58.72 100 VAL A CA 1
ATOM 845 C C . VAL A 1 100 ? -14.207 4.225 26.857 1.00 58.72 100 VAL A C 1
ATOM 847 O O . VAL A 1 100 ? -14.448 3.457 25.937 1.00 58.72 100 VAL A O 1
ATOM 850 N N . TRP A 1 101 ? -13.342 5.238 26.782 1.00 60.75 101 TRP A N 1
ATOM 851 C CA . TRP A 1 101 ? -12.286 5.413 25.781 1.00 60.75 101 TRP A CA 1
ATOM 852 C C . TRP A 1 101 ? -12.783 5.830 24.390 1.00 60.75 101 TRP A C 1
ATOM 854 O O . TRP A 1 101 ? -12.916 5.033 23.477 1.00 60.75 101 TRP A O 1
ATOM 864 N N . GLN A 1 102 ? -12.940 7.144 24.209 1.00 63.25 102 GLN A N 1
ATOM 865 C CA . GLN A 1 102 ? -13.312 7.814 22.953 1.00 63.25 102 GLN A CA 1
ATOM 866 C C . GLN A 1 102 ? -12.181 7.858 21.905 1.00 63.25 102 GLN A C 1
ATOM 868 O O . GLN A 1 102 ? -12.104 8.796 21.110 1.00 63.25 102 GLN A O 1
ATOM 873 N N . TRP A 1 103 ? -11.254 6.898 21.905 1.00 59.22 103 TRP A N 1
ATOM 874 C CA . TRP A 1 103 ? -10.088 6.963 21.019 1.00 59.22 103 TRP A CA 1
ATOM 875 C C . TRP A 1 103 ? -10.496 6.886 19.545 1.00 59.22 103 TRP A C 1
ATOM 877 O O . TRP A 1 103 ? -9.926 7.599 18.722 1.00 59.22 103 TRP A O 1
ATOM 887 N N . GLU A 1 104 ? -11.545 6.129 19.209 1.00 58.06 104 GLU A N 1
ATOM 888 C CA . GLU A 1 104 ? -12.104 6.111 17.852 1.00 58.06 104 GLU A CA 1
ATOM 889 C C . GLU A 1 104 ? -12.744 7.454 17.484 1.00 58.06 104 GLU A C 1
ATOM 891 O O . GLU A 1 104 ? -12.653 7.885 16.339 1.00 58.06 104 GLU A O 1
ATOM 896 N N . GLN A 1 105 ? -13.349 8.144 18.455 1.00 59.84 105 GLN A N 1
ATOM 897 C CA . GLN A 1 105 ? -13.944 9.471 18.275 1.00 59.84 105 GLN A CA 1
ATOM 898 C C . GLN A 1 105 ? -12.865 10.541 18.060 1.00 59.84 105 GLN A C 1
ATOM 900 O O . GLN A 1 105 ? -12.978 11.358 17.148 1.00 59.84 105 GLN A O 1
ATOM 905 N N . TYR A 1 106 ? -11.774 10.486 18.829 1.00 55.88 106 TYR A N 1
ATOM 906 C CA . TYR A 1 106 ? -10.596 11.328 18.627 1.00 55.88 106 TYR A CA 1
ATOM 907 C C . TYR A 1 106 ? -9.969 11.082 17.249 1.00 55.88 106 TYR A C 1
ATOM 909 O O . TYR A 1 106 ? -9.758 12.030 16.490 1.00 55.88 106 TYR A O 1
ATOM 917 N N . PHE A 1 107 ? -9.739 9.817 16.887 1.00 57.88 107 PHE A N 1
ATOM 918 C CA . PHE A 1 107 ? -9.127 9.447 15.613 1.00 57.88 107 PHE A CA 1
ATOM 919 C C . PHE A 1 107 ? -10.019 9.823 14.425 1.00 57.88 107 PHE A C 1
ATOM 921 O O . PHE A 1 107 ? -9.523 10.394 13.461 1.00 57.88 107 PHE A O 1
ATOM 928 N N . SER A 1 108 ? -11.332 9.580 14.502 1.00 55.59 108 SER A N 1
ATOM 929 C CA . SER A 1 108 ? -12.318 9.985 13.488 1.00 55.59 108 SER A CA 1
ATOM 930 C C . SER A 1 108 ? -12.324 11.498 13.264 1.00 55.59 108 SER A C 1
ATOM 932 O O . SER A 1 108 ? -12.231 11.951 12.121 1.00 55.59 108 SER A O 1
ATOM 934 N N . ASN A 1 109 ? -12.360 12.282 14.346 1.00 57.34 109 ASN A N 1
ATOM 935 C CA . ASN A 1 109 ? -12.408 13.743 14.269 1.00 57.34 109 ASN A CA 1
ATOM 936 C C . ASN A 1 109 ? -11.108 14.344 13.713 1.00 57.34 109 ASN A C 1
ATOM 938 O O . ASN A 1 109 ? -11.162 15.324 12.977 1.00 57.34 109 ASN A O 1
ATOM 942 N N . HIS A 1 110 ? -9.953 13.731 13.989 1.00 54.44 110 HIS A N 1
ATOM 943 C CA . HIS A 1 110 ? -8.664 14.197 13.468 1.00 54.44 110 HIS A CA 1
ATOM 944 C C . HIS A 1 110 ? -8.360 13.672 12.053 1.00 54.44 110 HIS A C 1
ATOM 946 O O . HIS A 1 110 ? -7.652 14.331 11.294 1.00 54.44 110 HIS A O 1
ATOM 952 N N . LYS A 1 111 ? -8.927 12.530 11.630 1.00 55.78 111 LYS A N 1
ATOM 953 C CA . LYS A 1 111 ? -8.685 11.933 10.297 1.00 55.78 111 LYS A CA 1
ATOM 954 C C . LYS A 1 111 ? -9.096 12.865 9.149 1.00 55.78 111 LYS A C 1
ATOM 956 O O . LYS A 1 111 ? -8.532 12.751 8.065 1.00 55.78 111 LYS A O 1
ATOM 961 N N . SER A 1 112 ? -10.061 13.769 9.361 1.00 53.53 112 SER A N 1
ATOM 962 C CA . SER A 1 112 ? -10.523 14.731 8.346 1.00 53.53 112 SER A CA 1
ATOM 963 C C . SER A 1 112 ? -9.484 15.815 8.036 1.00 53.53 112 SER A C 1
ATOM 965 O O . SER A 1 112 ? -9.300 16.150 6.866 1.00 53.53 112 SER A O 1
ATOM 967 N N . PHE A 1 113 ? -8.767 16.291 9.058 1.00 51.53 113 PHE A N 1
ATOM 968 C CA . PHE A 1 113 ? -7.767 17.355 8.952 1.00 51.53 113 PHE A CA 1
ATOM 969 C C . PHE A 1 113 ? -6.493 16.872 8.244 1.00 51.53 113 PHE A C 1
ATOM 971 O O . PHE A 1 113 ? -5.909 17.582 7.432 1.00 51.53 113 PHE A O 1
ATOM 978 N N . TYR A 1 114 ? -6.121 15.608 8.461 1.00 56.69 114 TYR A N 1
ATOM 979 C CA . TYR A 1 114 ? -4.925 14.986 7.881 1.00 56.69 114 TYR A CA 1
ATOM 980 C C . TYR A 1 114 ? -5.197 14.192 6.592 1.00 56.69 114 TYR A C 1
ATOM 982 O O . TYR A 1 114 ? -4.384 13.355 6.197 1.00 56.69 114 TYR A O 1
ATOM 990 N N . LYS A 1 115 ? -6.332 14.418 5.908 1.00 62.25 115 LYS A N 1
ATOM 991 C CA . LYS A 1 115 ? -6.673 13.701 4.659 1.00 62.25 115 LYS A CA 1
ATOM 992 C C . LYS A 1 115 ? -5.596 13.852 3.582 1.00 62.25 115 LYS A C 1
ATOM 994 O O . LYS A 1 115 ? -5.261 12.867 2.927 1.00 62.25 115 LYS A O 1
ATOM 999 N N . TYR A 1 116 ? -5.041 15.054 3.428 1.00 59.91 116 TYR A N 1
ATOM 1000 C CA . TYR A 1 116 ? -3.986 15.327 2.449 1.00 59.91 116 TYR A CA 1
ATOM 1001 C C . TYR A 1 116 ? -2.674 14.620 2.808 1.00 59.91 116 TYR A C 1
ATOM 1003 O O . TYR A 1 116 ? -2.096 13.940 1.963 1.00 59.91 116 TYR A O 1
ATOM 1011 N N . GLU A 1 117 ? -2.253 14.663 4.074 1.00 63.09 117 GLU A N 1
ATOM 1012 C CA . GLU A 1 117 ? -1.084 13.904 4.540 1.00 63.09 117 GLU A CA 1
ATOM 1013 C C . GLU A 1 117 ? -1.270 12.389 4.386 1.00 63.09 117 GLU A C 1
ATOM 1015 O O . GLU A 1 117 ? -0.332 11.666 4.052 1.00 63.09 117 GLU A O 1
ATOM 1020 N N . ALA A 1 118 ? -2.485 11.884 4.607 1.00 65.44 118 ALA A N 1
ATOM 1021 C CA . ALA A 1 118 ? -2.806 10.476 4.406 1.00 65.44 118 ALA A CA 1
ATOM 1022 C C . ALA A 1 118 ? -2.738 10.063 2.926 1.00 65.44 118 ALA A C 1
ATOM 1024 O O . ALA A 1 118 ? -2.370 8.925 2.639 1.00 65.44 118 ALA A O 1
ATOM 1025 N N . TRP A 1 119 ? -3.060 10.970 1.998 1.00 69.00 119 TRP A N 1
ATOM 1026 C CA . TRP A 1 119 ? -2.908 10.737 0.562 1.00 69.00 119 TRP A CA 1
ATOM 1027 C C . TRP A 1 119 ? -1.436 10.749 0.134 1.00 69.00 119 TRP A C 1
ATOM 1029 O O . TRP A 1 119 ? -1.001 9.841 -0.570 1.00 69.00 119 TRP A O 1
ATOM 1039 N N . LEU A 1 120 ? -0.636 11.694 0.642 1.00 75.81 120 LEU A N 1
ATOM 1040 C CA . LEU A 1 120 ? 0.805 11.760 0.361 1.00 75.81 120 LEU A CA 1
ATOM 1041 C C . LEU A 1 120 ? 1.550 10.485 0.790 1.00 75.81 120 LEU A C 1
ATOM 1043 O O . LEU A 1 120 ? 2.485 10.062 0.116 1.00 75.81 120 LEU A O 1
ATOM 1047 N N . LYS A 1 121 ? 1.095 9.811 1.854 1.00 74.44 121 LYS A N 1
ATOM 1048 C CA . LYS A 1 121 ? 1.661 8.526 2.314 1.00 74.44 121 LYS A CA 1
ATOM 1049 C C . LYS A 1 121 ? 1.534 7.389 1.299 1.00 74.44 121 LYS A C 1
ATOM 1051 O O . LYS A 1 121 ? 2.237 6.396 1.434 1.00 74.44 121 LYS A O 1
ATOM 1056 N N . ILE A 1 122 ? 0.656 7.509 0.307 1.00 78.25 122 ILE A N 1
ATOM 1057 C CA . ILE A 1 122 ? 0.469 6.506 -0.746 1.00 78.25 122 ILE A CA 1
ATOM 1058 C C . ILE A 1 122 ? 1.425 6.751 -1.925 1.00 78.25 122 ILE A C 1
ATOM 1060 O O . ILE A 1 122 ? 1.694 5.823 -2.683 1.00 78.25 122 ILE A O 1
ATOM 1064 N N . LEU A 1 123 ? 1.990 7.956 -2.072 1.00 82.56 123 LEU A N 1
ATOM 1065 C CA . LEU A 1 123 ? 2.885 8.284 -3.188 1.00 82.56 123 LEU A CA 1
ATOM 1066 C C . LEU A 1 123 ? 4.077 7.333 -3.329 1.00 82.56 123 LEU A C 1
ATOM 1068 O O . LEU A 1 123 ? 4.316 6.909 -4.458 1.00 82.56 123 LEU A O 1
ATOM 1072 N N . PRO A 1 124 ? 4.770 6.914 -2.250 1.00 82.62 124 PRO A N 1
ATOM 1073 C CA . PRO A 1 124 ? 5.825 5.915 -2.375 1.00 82.62 124 PRO A CA 1
ATOM 1074 C C . PRO A 1 124 ? 5.328 4.613 -3.013 1.00 82.62 124 PRO A C 1
ATOM 1076 O O . PRO A 1 124 ? 6.067 3.951 -3.714 1.00 82.62 124 PRO A O 1
ATOM 1079 N N . LEU A 1 125 ? 4.069 4.230 -2.832 1.00 82.38 125 LEU A N 1
ATOM 1080 C CA . LEU A 1 125 ? 3.533 3.004 -3.424 1.00 82.38 125 LEU A CA 1
ATOM 1081 C C . LEU A 1 125 ? 3.130 3.187 -4.899 1.00 82.38 125 LEU A C 1
ATOM 1083 O O . LEU A 1 125 ? 3.148 2.231 -5.669 1.00 82.38 125 LEU A O 1
ATOM 1087 N N . LEU A 1 126 ? 2.782 4.412 -5.308 1.00 83.50 126 LEU A N 1
ATOM 1088 C CA . LEU A 1 126 ? 2.296 4.714 -6.659 1.00 83.50 126 LEU A CA 1
ATOM 1089 C C . LEU A 1 126 ? 3.389 5.171 -7.624 1.00 83.50 126 LEU A C 1
ATOM 1091 O O . LEU A 1 126 ? 3.405 4.710 -8.762 1.00 83.50 126 LEU A O 1
ATOM 1095 N N . LEU A 1 127 ? 4.292 6.055 -7.191 1.00 84.88 127 LEU A N 1
ATOM 1096 C CA . LEU A 1 127 ? 5.355 6.615 -8.035 1.00 84.88 127 LEU A CA 1
ATOM 1097 C C . LEU A 1 127 ? 6.170 5.546 -8.783 1.00 84.88 127 LEU A C 1
ATOM 1099 O O . LEU A 1 127 ? 6.405 5.726 -9.978 1.00 84.88 127 LEU A O 1
ATOM 1103 N N . PRO A 1 128 ? 6.535 4.405 -8.171 1.00 84.38 128 PRO A N 1
ATOM 1104 C CA . PRO A 1 128 ? 7.325 3.381 -8.853 1.00 84.38 128 PRO A CA 1
ATOM 1105 C C . PRO A 1 128 ? 6.620 2.710 -10.028 1.00 84.38 128 PRO A C 1
ATOM 1107 O O . PRO A 1 128 ? 7.291 2.155 -10.887 1.00 84.38 128 PRO A O 1
ATOM 1110 N N . ASN A 1 129 ? 5.287 2.761 -10.082 1.00 84.38 129 ASN A N 1
ATOM 1111 C CA . ASN A 1 129 ? 4.522 2.259 -11.223 1.00 84.38 129 ASN A CA 1
ATOM 1112 C C . ASN A 1 129 ? 4.555 3.229 -12.415 1.00 84.38 129 ASN A C 1
ATOM 1114 O O . ASN A 1 129 ? 4.274 2.832 -13.539 1.00 84.38 129 ASN A O 1
ATOM 1118 N N . VAL A 1 130 ? 4.882 4.502 -12.177 1.00 85.31 130 VAL A N 1
ATOM 1119 C CA . VAL A 1 130 ? 4.923 5.546 -13.212 1.00 85.31 130 VAL A CA 1
ATOM 1120 C C . VAL A 1 130 ? 6.325 5.680 -13.809 1.00 85.31 130 VAL A C 1
ATOM 1122 O O . VAL A 1 130 ? 6.461 5.990 -14.988 1.00 85.31 130 VAL A O 1
ATOM 1125 N N . ILE A 1 131 ? 7.373 5.418 -13.024 1.00 83.38 131 ILE A N 1
ATOM 1126 C CA . ILE A 1 131 ? 8.769 5.587 -13.457 1.00 83.38 131 ILE A CA 1
ATOM 1127 C C . ILE A 1 131 ? 9.107 4.750 -14.709 1.00 83.38 131 ILE A C 1
ATOM 1129 O O . ILE A 1 131 ? 9.620 5.336 -15.661 1.00 83.38 131 ILE A O 1
ATOM 1133 N N . PRO A 1 132 ? 8.790 3.440 -14.788 1.00 82.31 132 PRO A N 1
ATOM 1134 C CA . PRO A 1 132 ? 9.041 2.650 -15.997 1.00 82.31 132 PRO A CA 1
ATOM 1135 C C . PRO A 1 132 ? 8.324 3.186 -17.237 1.00 82.31 132 PRO A C 1
ATOM 1137 O O . PRO A 1 132 ? 8.904 3.203 -18.318 1.00 82.31 132 PRO A O 1
ATOM 1140 N N . ILE A 1 133 ? 7.101 3.697 -17.069 1.00 83.81 133 ILE A N 1
ATOM 1141 C CA . ILE A 1 133 ? 6.318 4.305 -18.151 1.00 83.81 133 ILE A CA 1
ATOM 1142 C C . ILE A 1 133 ? 7.032 5.550 -18.690 1.00 83.81 133 ILE A C 1
ATOM 1144 O O . ILE A 1 133 ? 7.161 5.693 -19.902 1.00 83.81 133 ILE A O 1
ATOM 1148 N N . ILE A 1 134 ? 7.530 6.426 -17.809 1.00 84.31 134 ILE A N 1
ATOM 1149 C CA . ILE A 1 134 ? 8.285 7.626 -18.208 1.00 84.31 134 ILE A CA 1
ATOM 1150 C C . ILE A 1 134 ? 9.549 7.227 -18.977 1.00 84.31 134 ILE A C 1
ATOM 1152 O O . ILE A 1 134 ? 9.773 7.730 -20.075 1.00 84.31 134 ILE A O 1
ATOM 1156 N N . ILE A 1 135 ? 10.324 6.277 -18.444 1.00 82.69 135 ILE A N 1
ATOM 1157 C CA . ILE A 1 135 ? 11.566 5.804 -19.075 1.00 82.69 135 ILE A CA 1
ATOM 1158 C C . ILE A 1 135 ? 11.290 5.221 -20.469 1.00 82.69 135 ILE A C 1
ATOM 1160 O O . ILE A 1 135 ? 12.019 5.515 -21.412 1.00 82.69 135 ILE A O 1
ATOM 1164 N N . LEU A 1 136 ? 10.231 4.421 -20.630 1.00 81.50 136 LEU A N 1
ATOM 1165 C CA . LEU A 1 136 ? 9.869 3.843 -21.928 1.00 81.50 136 LEU A CA 1
ATOM 1166 C C . LEU A 1 136 ? 9.374 4.900 -22.924 1.00 81.50 136 LEU A C 1
ATOM 1168 O O . LEU A 1 136 ? 9.674 4.806 -24.110 1.00 81.50 136 LEU A O 1
ATOM 1172 N N . ILE A 1 137 ? 8.646 5.922 -22.470 1.00 83.31 137 ILE A N 1
ATOM 1173 C CA . ILE A 1 137 ? 8.212 7.025 -23.341 1.00 83.31 137 ILE A CA 1
ATOM 1174 C C . ILE A 1 137 ? 9.419 7.819 -23.863 1.00 83.31 137 ILE A C 1
ATOM 1176 O O . ILE A 1 137 ? 9.440 8.193 -25.033 1.00 83.31 137 ILE A O 1
ATOM 1180 N N . GLU A 1 138 ? 10.443 8.042 -23.036 1.00 83.50 138 GLU A N 1
ATOM 1181 C CA . GLU A 1 138 ? 11.673 8.731 -23.456 1.00 83.50 138 GLU A CA 1
ATOM 1182 C C . GLU A 1 138 ? 12.494 7.935 -24.484 1.00 83.50 138 GLU A C 1
ATOM 1184 O O . GLU A 1 138 ? 13.249 8.522 -25.255 1.00 83.50 138 GLU A O 1
ATOM 1189 N N . GLN A 1 139 ? 12.323 6.611 -24.545 1.00 81.69 139 GLN A N 1
ATOM 1190 C CA . GLN A 1 139 ? 13.039 5.717 -25.463 1.00 81.69 139 GLN A CA 1
ATOM 1191 C C . GLN A 1 139 ? 12.318 5.497 -26.805 1.00 81.69 139 GLN A C 1
ATOM 1193 O O . GLN A 1 139 ? 12.619 4.546 -27.525 1.00 81.69 139 GLN A O 1
ATOM 1198 N N . MET A 1 140 ? 11.359 6.354 -27.171 1.00 82.31 140 MET A N 1
ATOM 1199 C CA . MET A 1 140 ? 10.666 6.238 -28.456 1.00 82.31 140 MET A CA 1
ATOM 1200 C C . MET A 1 140 ? 11.609 6.468 -29.661 1.00 82.31 140 MET A C 1
ATOM 1202 O O . MET A 1 140 ? 12.404 7.408 -29.640 1.00 82.31 140 MET A O 1
ATOM 1206 N N . PRO A 1 141 ? 11.485 5.684 -30.756 1.00 85.50 141 PRO A N 1
ATOM 1207 C CA . PRO A 1 141 ? 10.479 4.647 -30.995 1.00 85.50 141 PRO A CA 1
ATOM 1208 C C . PRO A 1 141 ? 10.788 3.325 -30.274 1.00 85.50 141 PRO A C 1
ATOM 1210 O O . PRO A 1 141 ? 11.901 2.813 -30.327 1.00 85.50 141 PRO A O 1
ATOM 1213 N N . LEU A 1 142 ? 9.759 2.753 -29.644 1.00 83.31 142 LEU A N 1
ATOM 1214 C CA . LEU A 1 142 ? 9.860 1.494 -28.908 1.00 83.31 142 LEU A CA 1
ATOM 1215 C C . LEU A 1 142 ? 9.833 0.283 -29.848 1.00 83.31 142 LEU A C 1
ATOM 1217 O O . LEU A 1 142 ? 9.069 0.245 -30.815 1.00 83.31 142 LEU A O 1
ATOM 1221 N N . ASP A 1 143 ? 10.620 -0.737 -29.517 1.00 8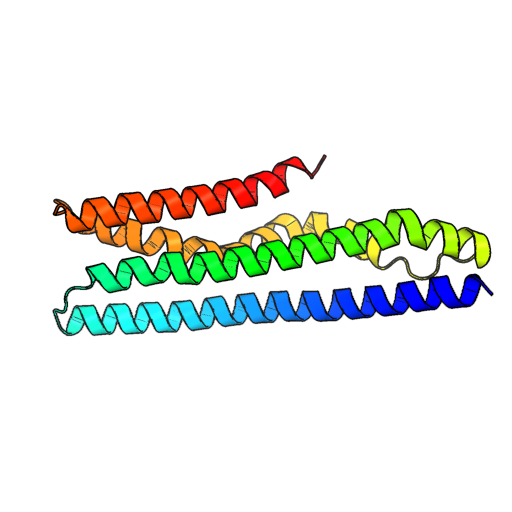7.12 143 ASP A N 1
ATOM 1222 C CA . ASP A 1 143 ? 10.509 -2.061 -30.119 1.00 87.12 143 ASP A CA 1
ATOM 1223 C C . ASP A 1 143 ? 9.286 -2.825 -29.567 1.00 87.12 143 ASP A C 1
ATOM 1225 O O . ASP A 1 143 ? 8.589 -2.385 -28.647 1.00 87.12 143 ASP A O 1
ATOM 1229 N N . TRP A 1 144 ? 8.999 -4.006 -30.125 1.00 87.25 144 TRP A N 1
ATOM 1230 C CA . TRP A 1 144 ? 7.848 -4.805 -29.687 1.00 87.25 144 TRP A CA 1
ATOM 1231 C C . TRP A 1 144 ? 7.923 -5.187 -28.199 1.00 87.25 144 TRP A C 1
ATOM 1233 O O . TRP A 1 144 ? 6.883 -5.310 -27.551 1.00 87.25 144 TRP A O 1
ATOM 1243 N N . ARG A 1 145 ? 9.133 -5.353 -27.642 1.00 86.62 145 ARG A N 1
ATOM 1244 C CA . ARG A 1 145 ? 9.340 -5.678 -26.224 1.00 86.62 145 ARG A CA 1
ATOM 1245 C C . ARG A 1 145 ? 8.921 -4.507 -25.348 1.00 86.62 145 ARG A C 1
ATOM 1247 O O . ARG A 1 145 ? 8.128 -4.705 -24.430 1.00 86.62 145 ARG A O 1
ATOM 1254 N N . GLY A 1 146 ? 9.374 -3.297 -25.670 1.00 84.50 146 GLY A N 1
ATOM 1255 C CA . GLY A 1 146 ? 8.980 -2.073 -24.975 1.00 84.50 146 GLY A CA 1
ATOM 1256 C C . GLY A 1 146 ? 7.467 -1.842 -24.993 1.00 84.50 146 GLY A C 1
ATOM 1257 O O . GLY A 1 146 ? 6.892 -1.480 -23.968 1.00 84.50 146 GLY A O 1
ATOM 1258 N N . ILE A 1 147 ? 6.796 -2.140 -26.112 1.00 86.62 147 ILE A N 1
ATOM 1259 C CA . ILE A 1 147 ? 5.328 -2.043 -26.216 1.00 86.62 147 ILE A CA 1
ATOM 1260 C C . ILE A 1 147 ? 4.630 -3.012 -25.252 1.00 86.62 147 ILE A C 1
ATOM 1262 O O . ILE A 1 147 ? 3.704 -2.609 -24.548 1.00 86.62 147 ILE A O 1
ATOM 1266 N N . VAL A 1 148 ? 5.063 -4.278 -25.190 1.00 88.25 148 VAL A N 1
ATOM 1267 C CA . VAL A 1 148 ? 4.469 -5.272 -24.274 1.00 88.25 148 VAL A CA 1
ATOM 1268 C C . VAL A 1 148 ? 4.610 -4.828 -22.818 1.00 88.25 148 VAL A C 1
ATOM 1270 O O . VAL A 1 148 ? 3.655 -4.943 -22.051 1.00 88.25 148 VAL A O 1
ATOM 1273 N N . ILE A 1 149 ? 5.771 -4.287 -22.448 1.00 85.44 149 ILE A N 1
ATOM 1274 C CA . ILE A 1 149 ? 6.039 -3.813 -21.085 1.00 85.44 149 ILE A CA 1
ATOM 1275 C C . ILE A 1 149 ? 5.162 -2.623 -20.745 1.00 85.44 149 ILE A C 1
ATOM 1277 O O . ILE A 1 149 ? 4.504 -2.631 -19.710 1.00 85.44 149 ILE A O 1
ATOM 1281 N N . LEU A 1 150 ? 5.077 -1.646 -21.646 1.00 86.00 150 LEU A N 1
ATOM 1282 C CA . LEU A 1 150 ? 4.230 -0.476 -21.460 1.00 86.00 150 LEU A CA 1
ATOM 1283 C C . LEU A 1 150 ? 2.764 -0.873 -21.234 1.00 86.00 150 LEU A C 1
ATOM 1285 O O . LEU A 1 150 ? 2.118 -0.351 -20.328 1.00 86.00 150 LEU A O 1
ATOM 1289 N N . ILE A 1 151 ? 2.239 -1.818 -22.024 1.00 89.50 151 ILE A N 1
ATOM 1290 C CA . ILE A 1 151 ? 0.872 -2.336 -21.856 1.00 89.50 151 ILE A CA 1
ATOM 1291 C C . ILE A 1 151 ? 0.719 -3.015 -20.493 1.00 89.50 151 ILE A C 1
ATOM 1293 O O . ILE A 1 151 ? -0.261 -2.764 -19.790 1.00 89.50 151 ILE A O 1
ATOM 1297 N N . PHE A 1 152 ? 1.668 -3.870 -20.115 1.00 89.25 152 PHE A N 1
ATOM 1298 C CA . PHE A 1 152 ? 1.627 -4.592 -18.848 1.00 89.25 152 PHE A CA 1
ATOM 1299 C C . PHE A 1 152 ? 1.657 -3.643 -17.642 1.00 89.25 152 PHE A C 1
ATOM 1301 O O . PHE A 1 152 ? 0.796 -3.741 -16.764 1.00 89.25 152 PHE A O 1
ATOM 1308 N N . ASP A 1 153 ? 2.571 -2.675 -17.634 1.00 86.69 153 ASP A N 1
ATOM 1309 C CA . ASP A 1 153 ? 2.699 -1.671 -16.576 1.00 86.69 153 ASP A CA 1
ATOM 1310 C C . ASP A 1 153 ? 1.454 -0.783 -16.491 1.00 86.69 153 ASP A C 1
ATOM 1312 O O . ASP A 1 153 ? 0.971 -0.471 -15.398 1.00 86.69 153 ASP A O 1
ATOM 1316 N N . PHE A 1 154 ? 0.863 -0.435 -17.636 1.00 88.62 154 PHE A N 1
ATOM 1317 C CA . PHE A 1 154 ? -0.384 0.320 -17.678 1.00 88.62 154 PHE A CA 1
ATOM 1318 C C . PHE A 1 154 ? -1.561 -0.476 -17.100 1.00 88.62 154 PHE A C 1
ATOM 1320 O O . PHE A 1 154 ? -2.330 0.055 -16.297 1.00 88.62 154 PHE A O 1
ATOM 1327 N N . LEU A 1 155 ? -1.696 -1.761 -17.446 1.00 90.88 155 LEU A N 1
ATOM 1328 C CA . LEU A 1 155 ? -2.712 -2.645 -16.861 1.00 90.88 155 LEU A CA 1
ATOM 1329 C C . LEU A 1 155 ? -2.540 -2.762 -15.345 1.00 90.88 155 LEU A C 1
ATOM 1331 O O . LEU A 1 155 ? -3.511 -2.649 -14.597 1.00 90.88 155 LEU A O 1
ATOM 1335 N N . LEU A 1 156 ? -1.306 -2.936 -14.884 1.00 88.38 156 LEU A N 1
ATOM 1336 C CA . LEU A 1 156 ? -0.958 -2.973 -13.470 1.00 88.38 156 LEU A CA 1
ATOM 1337 C C . LEU A 1 156 ? -1.353 -1.680 -12.739 1.00 88.38 156 LEU A C 1
ATOM 1339 O O . LEU A 1 156 ? -2.026 -1.733 -11.703 1.00 88.38 156 LEU A O 1
ATOM 1343 N N . LEU A 1 157 ? -1.021 -0.520 -13.309 1.00 87.88 157 LEU A N 1
ATOM 1344 C CA . LEU A 1 157 ? -1.412 0.784 -12.776 1.00 87.88 157 LEU A CA 1
ATOM 1345 C C . LEU A 1 157 ? -2.941 0.932 -12.706 1.00 87.88 157 LEU A C 1
ATOM 1347 O O . LEU A 1 157 ? -3.467 1.425 -11.704 1.00 87.88 157 LEU A O 1
ATOM 1351 N N . LEU A 1 158 ? -3.670 0.465 -13.724 1.00 88.50 158 LEU A N 1
ATOM 1352 C CA . LEU A 1 158 ? -5.135 0.470 -13.730 1.00 88.50 158 LEU A CA 1
ATOM 1353 C C . LEU A 1 158 ? -5.726 -0.414 -12.627 1.00 88.50 158 LEU A C 1
ATOM 1355 O O . LEU A 1 158 ? -6.692 -0.000 -11.982 1.00 88.50 158 LEU A O 1
ATOM 1359 N N . ILE A 1 159 ? -5.157 -1.595 -12.367 1.00 88.56 159 ILE A N 1
ATOM 1360 C CA . ILE A 1 159 ? -5.608 -2.473 -11.275 1.00 88.56 159 ILE A CA 1
ATOM 1361 C C . ILE A 1 159 ? -5.416 -1.769 -9.927 1.00 88.56 159 ILE A C 1
ATOM 1363 O O . ILE A 1 159 ? -6.330 -1.752 -9.096 1.00 88.56 159 ILE A O 1
ATOM 1367 N N . VAL A 1 160 ? -4.262 -1.133 -9.711 1.00 86.25 160 VAL A N 1
ATOM 1368 C CA . VAL A 1 160 ? -4.007 -0.358 -8.490 1.00 86.25 160 VAL A CA 1
ATOM 1369 C C . VAL A 1 160 ? -4.985 0.806 -8.353 1.00 86.25 160 VAL A C 1
ATOM 1371 O O . VAL A 1 160 ? -5.586 0.986 -7.288 1.00 86.25 160 VAL A O 1
ATOM 1374 N N . ALA A 1 161 ? -5.202 1.568 -9.425 1.00 83.94 161 ALA A N 1
ATOM 1375 C CA . ALA A 1 161 ? -6.149 2.679 -9.445 1.00 83.94 161 ALA A CA 1
ATOM 1376 C C . ALA A 1 161 ? -7.586 2.213 -9.152 1.00 83.94 161 ALA A C 1
ATOM 1378 O O . ALA A 1 161 ? -8.301 2.851 -8.375 1.00 83.94 161 ALA A O 1
ATOM 1379 N N . ALA A 1 162 ? -8.005 1.073 -9.709 1.00 83.88 162 ALA A N 1
ATOM 1380 C CA . ALA A 1 162 ? -9.305 0.468 -9.434 1.00 83.88 162 ALA A CA 1
ATOM 1381 C C . ALA A 1 162 ? -9.451 0.070 -7.955 1.00 83.88 162 ALA A C 1
ATOM 1383 O O . ALA A 1 162 ? -10.495 0.334 -7.349 1.00 83.88 162 ALA A O 1
ATOM 1384 N N . ASN A 1 163 ? -8.397 -0.482 -7.348 1.00 81.50 163 ASN A N 1
ATOM 1385 C CA . ASN A 1 163 ? -8.395 -0.837 -5.929 1.00 81.50 163 ASN A CA 1
ATOM 1386 C C . ASN A 1 163 ? -8.491 0.416 -5.031 1.00 81.50 163 ASN A C 1
ATOM 1388 O O . ASN A 1 163 ? -9.316 0.479 -4.117 1.00 81.50 163 ASN A O 1
ATOM 1392 N N . PHE A 1 164 ? -7.773 1.495 -5.366 1.00 76.50 164 PHE A N 1
ATOM 1393 C CA . PHE A 1 164 ? -7.931 2.783 -4.673 1.00 76.50 164 PHE A CA 1
ATOM 1394 C C . PHE A 1 164 ? -9.324 3.405 -4.861 1.00 76.50 164 PHE A C 1
ATOM 1396 O O . PHE A 1 164 ? -9.877 3.976 -3.916 1.00 76.50 164 PHE A O 1
ATOM 1403 N N . ARG A 1 165 ? -9.944 3.267 -6.041 1.00 69.56 165 ARG A N 1
ATOM 1404 C CA . ARG A 1 165 ? -11.302 3.772 -6.313 1.00 69.56 165 ARG A CA 1
ATOM 1405 C C . ARG A 1 165 ? -12.353 3.126 -5.414 1.00 69.56 165 ARG A C 1
ATOM 1407 O O . ARG A 1 165 ? -13.281 3.813 -4.981 1.00 69.56 165 ARG A O 1
ATOM 1414 N N . TYR A 1 166 ? -12.214 1.833 -5.113 1.00 59.44 166 TYR A N 1
ATOM 1415 C CA . TYR A 1 166 ? -13.111 1.134 -4.188 1.00 59.44 166 TYR A CA 1
ATOM 1416 C C . TYR A 1 166 ? -13.183 1.837 -2.827 1.00 59.44 166 TYR A C 1
ATOM 1418 O O . TYR A 1 166 ? -14.258 2.007 -2.250 1.00 59.44 166 TYR A O 1
ATOM 1426 N N . LYS A 1 167 ? -12.038 2.335 -2.359 1.00 60.97 167 LYS A N 1
ATOM 1427 C CA . LYS A 1 167 ? -11.908 3.050 -1.093 1.00 60.97 167 LYS A CA 1
ATOM 1428 C C . LYS A 1 167 ? -12.563 4.434 -1.114 1.00 60.97 167 LYS A C 1
ATOM 1430 O O . LYS A 1 167 ? -13.213 4.811 -0.145 1.00 60.97 167 LYS A O 1
ATOM 1435 N N . LEU A 1 168 ? -12.456 5.164 -2.227 1.00 56.97 168 LEU A N 1
ATOM 1436 C CA . LEU A 1 168 ? -13.076 6.488 -2.379 1.00 56.97 168 LEU A CA 1
ATOM 1437 C C . LEU A 1 168 ? -14.613 6.430 -2.365 1.00 56.97 168 LEU A C 1
ATOM 1439 O O . LEU A 1 168 ? -15.251 7.348 -1.862 1.00 56.97 168 LEU A O 1
ATOM 1443 N N . ARG A 1 169 ? -15.224 5.346 -2.865 1.00 57.59 169 ARG A N 1
ATOM 1444 C CA . ARG A 1 169 ? -16.694 5.197 -2.912 1.00 57.59 169 ARG A CA 1
ATOM 1445 C C . ARG A 1 169 ? -17.354 4.878 -1.565 1.00 57.59 169 ARG A C 1
ATOM 1447 O O . ARG A 1 169 ? -18.557 5.091 -1.442 1.00 57.59 169 ARG A O 1
ATOM 1454 N N . ARG A 1 170 ? -16.609 4.358 -0.582 1.00 51.91 170 ARG A N 1
ATOM 1455 C CA . ARG A 1 170 ? -17.131 4.004 0.754 1.00 51.91 170 ARG A CA 1
ATOM 1456 C C . ARG A 1 170 ? -17.148 5.172 1.747 1.00 51.91 170 ARG A C 1
ATOM 1458 O O . ARG A 1 170 ? -17.718 5.024 2.820 1.00 51.91 170 ARG A O 1
ATOM 1465 N N . VAL A 1 171 ? -16.554 6.314 1.401 1.00 48.09 171 VAL A N 1
ATOM 1466 C CA . VAL A 1 171 ? -16.685 7.556 2.176 1.00 48.09 171 VAL A CA 1
ATOM 1467 C C . VAL A 1 171 ? -17.970 8.255 1.717 1.00 48.09 171 VAL A C 1
ATOM 1469 O O . VAL A 1 171 ? -17.926 9.140 0.867 1.00 48.09 171 VAL A O 1
ATOM 1472 N N . LYS A 1 172 ? -19.118 7.789 2.209 1.00 36.94 172 LYS A N 1
ATOM 1473 C CA . LYS A 1 172 ? -20.408 8.482 2.117 1.00 36.94 172 LYS A CA 1
ATOM 1474 C C . LYS A 1 172 ? -20.930 8.734 3.518 1.00 36.94 172 LYS A C 1
ATOM 1476 O O . LYS A 1 172 ? -20.759 7.818 4.352 1.00 36.94 172 LYS A O 1
#

Foldseek 3Di:
DVQVVLVVVLVVLVVVLVVLVVVLVVLLVVLLVVVVVLVVVLVVCVVVVHDCLVSLLVQLVVLLVSLVVSLVSVVVSVVSLCCCVPPRQVVNCVPVVDNPDCPSVVCVVVCVVCVVVVVVSCCSSQVSLCVSLVVLVVVPPDDPSSVVSNVVSVVSNVVSVVSVVVVVVPPD

Secondary structure (DSSP, 8-state):
-HHHHHHHHHHHHHHHHHHHHHHHHHHHHHHHHHHHHHHHHHHHHHHTT---HHHHHHHHHHHHHHHHHHHHHHHHHHHHHHHIIIIIHHHHHHHHSS---THHHHHHHHHTTTHHHHHHTTHHHHHHHHHHHHHHHHTPSP-HHHHHHHHHHHHHHHHHHHHHHHHHHT--

Radius of gyration: 21.66 Å; chains: 1; bounding box: 52×30×64 Å

Sequence (172 aa):
MNEEWHLNEYRLLRREMISRIKFLHQTLSFSIILQIALLMFGYYLSIQGKDIVLYLLLIPVLMNFLTFNYQSNQMSLEAIGKYIHEALRPQIKKEFKKDVWQWEQYFSNHKSFYKYEAWLKILPLLLPNVIPIIILIEQMPLDWRGIVILIFDFLLLLIVAANFRYKLRRVK

pLDDT: mean 80.61, std 11.64, range [36.94, 93.0]